Protein AF-A0A377D0T9-F1 (afdb_monomer)

Solvent-accessible surface area (backbone atoms only — not comparable to full-atom values): 4534 Å² total; per-residue (Å²): 121,48,77,46,62,50,65,69,65,48,32,77,74,39,48,79,79,48,57,92,56,63,89,85,56,89,57,73,50,75,48,50,94,85,55,81,88,72,63,63,68,56,53,50,51,54,51,51,59,58,45,63,74,39,97,86,56,81,87,90,72,90,73,76,81,75,133

Organism: Escherichia coli (NCBI:txid562)

Foldseek 3Di:
DDKDQDLVVVCVVPVPVSPPDDPPDGDMDDDDPVDPDDPVVVVVVVVVVVQVVDPPDDDDDPPPDDD

pLDDT: mean 85.06, std 14.45, range [36.28, 95.81]

Structure (mmCIF, N/CA/C/O backbone):
data_AF-A0A377D0T9-F1
#
_entry.id   AF-A0A377D0T9-F1
#
loop_
_atom_site.group_PDB
_atom_site.id
_atom_site.type_symbol
_atom_site.label_atom_id
_atom_site.label_alt_id
_atom_site.label_comp_id
_atom_site.label_asym_id
_atom_site.label_entity_id
_atom_site.label_seq_id
_atom_site.pdbx_PDB_ins_code
_atom_site.Cartn_x
_atom_site.Cartn_y
_atom_site.Cartn_z
_atom_site.occupancy
_atom_site.B_iso_or_equiv
_atom_site.auth_seq_id
_atom_site.auth_comp_id
_atom_site.auth_asym_id
_atom_site.auth_atom_id
_atom_site.pdbx_PDB_model_num
ATOM 1 N N . MET A 1 1 ? 13.111 5.381 3.781 1.00 86.31 1 MET A N 1
ATOM 2 C CA . MET A 1 1 ? 12.094 5.282 2.710 1.00 86.31 1 MET A CA 1
ATOM 3 C C . MET A 1 1 ? 12.834 5.222 1.377 1.00 86.31 1 MET A C 1
ATOM 5 O O . MET A 1 1 ? 13.830 5.924 1.255 1.00 86.31 1 MET A O 1
ATOM 9 N N . ARG A 1 2 ? 12.423 4.375 0.429 1.00 90.88 2 ARG A N 1
ATOM 10 C CA . ARG A 1 2 ? 13.035 4.209 -0.901 1.00 90.88 2 ARG A CA 1
ATOM 11 C C . ARG A 1 2 ? 12.002 4.529 -1.975 1.00 90.88 2 ARG A C 1
ATOM 13 O O . ARG A 1 2 ? 10.938 3.925 -1.967 1.00 90.88 2 ARG A O 1
ATOM 20 N N . TYR A 1 3 ? 12.317 5.462 -2.863 1.00 94.06 3 TYR A N 1
ATOM 21 C CA . TYR A 1 3 ? 11.497 5.811 -4.023 1.00 94.06 3 TYR A CA 1
ATOM 22 C C . TYR A 1 3 ? 11.976 5.051 -5.262 1.00 94.06 3 TYR A C 1
ATOM 24 O O . TYR A 1 3 ? 13.174 4.794 -5.383 1.00 94.06 3 TYR A O 1
ATOM 32 N N . SER A 1 4 ? 11.066 4.709 -6.171 1.00 95.69 4 SER A N 1
ATOM 33 C CA . SER A 1 4 ? 11.397 4.146 -7.478 1.00 95.69 4 SER A CA 1
ATOM 34 C C . SER A 1 4 ? 10.319 4.428 -8.518 1.00 95.69 4 SER A C 1
ATOM 36 O O . SER A 1 4 ? 9.137 4.494 -8.184 1.00 95.69 4 SER A O 1
ATOM 38 N N . GLU A 1 5 ? 10.745 4.524 -9.776 1.00 95.81 5 GLU A N 1
ATOM 39 C CA . GLU A 1 5 ? 9.909 4.505 -10.988 1.00 95.81 5 GLU A CA 1
ATOM 40 C C . GLU A 1 5 ? 10.202 3.269 -11.863 1.00 95.81 5 GLU A C 1
ATOM 42 O O . GLU A 1 5 ? 9.587 3.066 -12.911 1.00 95.81 5 GLU A O 1
ATOM 47 N N . ASP A 1 6 ? 11.1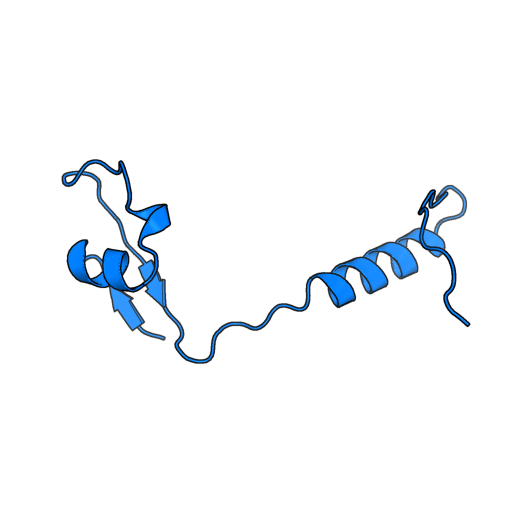52 2.427 -11.441 1.00 94.94 6 ASP A N 1
ATOM 48 C CA . ASP A 1 6 ? 11.513 1.210 -12.157 1.00 94.94 6 ASP A CA 1
ATOM 49 C C . ASP A 1 6 ? 10.463 0.124 -11.900 1.00 94.94 6 ASP A C 1
ATOM 51 O O . ASP A 1 6 ? 10.257 -0.334 -10.774 1.00 94.94 6 ASP A O 1
ATOM 55 N N . HIS A 1 7 ? 9.818 -0.326 -12.974 1.00 94.50 7 HIS A N 1
ATOM 56 C CA . HIS A 1 7 ? 8.804 -1.372 -12.928 1.00 94.50 7 HIS A CA 1
ATOM 57 C C . HIS A 1 7 ? 9.322 -2.669 -12.306 1.00 94.50 7 HIS A C 1
ATOM 59 O O . HIS A 1 7 ? 8.572 -3.323 -11.578 1.00 94.50 7 HIS A O 1
ATOM 65 N N . ALA A 1 8 ? 10.580 -3.042 -12.568 1.00 94.31 8 ALA A N 1
ATOM 66 C CA . ALA A 1 8 ? 11.167 -4.254 -12.009 1.00 94.31 8 ALA A CA 1
ATOM 67 C C . ALA A 1 8 ? 11.281 -4.137 -10.484 1.00 94.31 8 ALA A C 1
ATOM 69 O O . ALA A 1 8 ? 10.777 -4.991 -9.753 1.00 94.31 8 ALA A O 1
ATOM 70 N N . GLN A 1 9 ? 11.833 -3.022 -10.005 1.00 94.81 9 GLN A N 1
ATOM 71 C CA . GLN A 1 9 ? 11.976 -2.753 -8.579 1.00 94.81 9 GLN A CA 1
ATOM 72 C C . GLN A 1 9 ? 10.622 -2.643 -7.856 1.00 94.81 9 GLN A C 1
ATOM 74 O O . GLN A 1 9 ? 10.456 -3.176 -6.760 1.00 94.81 9 GLN A O 1
ATOM 79 N N . ILE A 1 10 ? 9.622 -1.997 -8.464 1.00 94.69 10 ILE A N 1
ATOM 80 C CA . ILE A 1 10 ? 8.276 -1.883 -7.877 1.00 94.69 10 ILE A CA 1
ATOM 81 C C . ILE A 1 10 ? 7.580 -3.253 -7.835 1.00 94.69 10 ILE A C 1
ATOM 83 O O . ILE A 1 1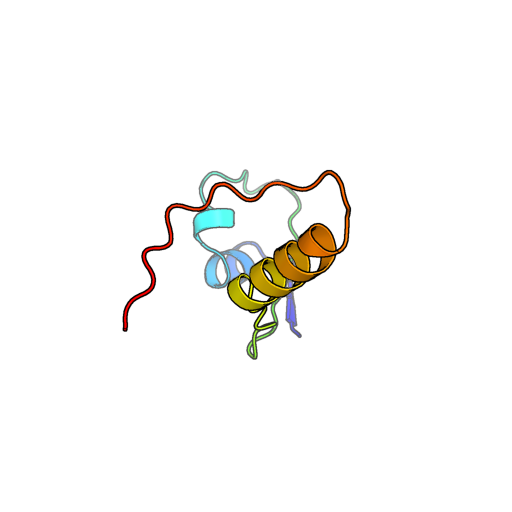0 ? 6.889 -3.565 -6.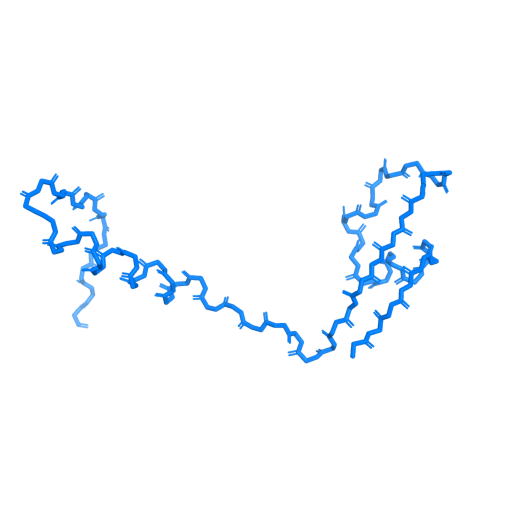861 1.00 94.69 10 ILE A O 1
ATOM 87 N N . LYS A 1 11 ? 7.790 -4.108 -8.844 1.00 94.88 11 LYS A N 1
ATOM 88 C CA . LYS A 1 11 ? 7.247 -5.474 -8.879 1.00 94.88 11 LYS A CA 1
ATOM 89 C C . LYS A 1 11 ? 7.817 -6.355 -7.769 1.00 94.88 11 LYS A C 1
ATOM 91 O O . LYS A 1 11 ? 7.075 -7.159 -7.213 1.00 94.88 11 LYS A O 1
ATOM 96 N N . GLU A 1 12 ? 9.084 -6.176 -7.397 1.00 94.88 12 GLU A N 1
ATOM 97 C CA . GLU A 1 12 ? 9.660 -6.848 -6.222 1.00 94.88 12 GLU A CA 1
ATOM 98 C C . GLU A 1 12 ? 8.981 -6.424 -4.911 1.00 94.88 12 GLU A C 1
ATOM 100 O O . GLU A 1 12 ? 8.937 -7.192 -3.951 1.00 94.88 12 GLU A O 1
ATOM 105 N N . TRP A 1 13 ? 8.458 -5.197 -4.839 1.00 92.94 13 TRP A N 1
ATOM 106 C CA . TRP A 1 13 ? 7.824 -4.662 -3.632 1.00 92.94 13 TRP A CA 1
ATOM 107 C C . TRP A 1 13 ? 6.348 -5.035 -3.524 1.00 92.94 13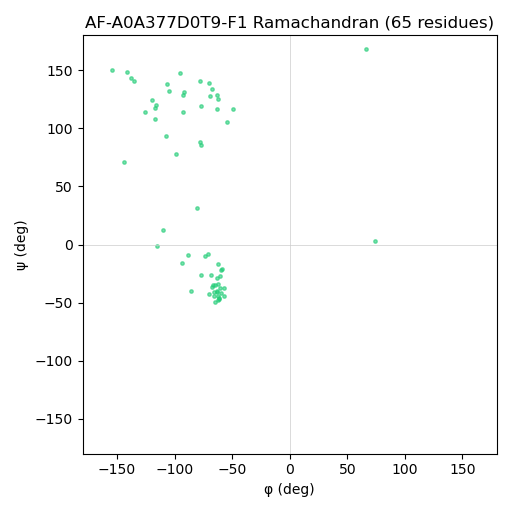 TRP A C 1
ATOM 109 O O . TRP A 1 13 ? 5.865 -5.316 -2.429 1.00 92.94 13 TRP A O 1
ATOM 119 N N . ALA A 1 14 ? 5.631 -5.000 -4.646 1.00 92.62 14 ALA A N 1
ATOM 120 C CA . ALA A 1 14 ? 4.187 -5.183 -4.705 1.00 92.62 14 ALA A CA 1
ATOM 121 C C . ALA A 1 14 ? 3.783 -5.959 -5.976 1.00 92.62 14 ALA A C 1
ATOM 123 O O . ALA A 1 14 ? 3.180 -5.387 -6.888 1.00 92.62 14 ALA A O 1
ATOM 124 N N . PRO A 1 15 ? 4.085 -7.268 -6.058 1.00 94.25 15 PRO A N 1
ATOM 125 C CA . PRO A 1 15 ? 3.924 -8.050 -7.286 1.00 94.25 15 PRO A CA 1
ATOM 126 C C . PRO A 1 15 ? 2.478 -8.078 -7.791 1.00 94.25 15 PRO A C 1
ATOM 128 O O . PRO A 1 15 ? 2.251 -7.873 -8.979 1.00 94.25 15 PRO A O 1
ATOM 131 N N . LEU A 1 16 ? 1.502 -8.225 -6.889 1.00 94.88 16 LEU A N 1
ATOM 132 C CA . LEU A 1 16 ? 0.073 -8.241 -7.234 1.00 94.88 16 LEU A CA 1
ATOM 133 C C . LEU A 1 16 ? -0.448 -6.881 -7.722 1.00 94.88 16 LEU A C 1
ATOM 135 O O . LEU A 1 16 ? -1.403 -6.821 -8.483 1.00 94.88 16 LEU A O 1
ATOM 139 N N . VAL A 1 17 ? 0.175 -5.774 -7.303 1.00 91.75 17 VAL A N 1
ATOM 140 C CA . VAL A 1 17 ? -0.198 -4.419 -7.759 1.00 91.75 17 VAL A CA 1
ATOM 141 C C . VAL A 1 17 ? 0.325 -4.143 -9.174 1.00 91.75 17 VAL A C 1
ATOM 143 O O . VAL A 1 17 ? -0.222 -3.301 -9.896 1.00 91.75 17 VAL A O 1
ATOM 146 N N . MET A 1 18 ? 1.405 -4.829 -9.553 1.00 94.12 18 MET A N 1
ATOM 147 C CA . MET A 1 18 ? 2.039 -4.729 -10.867 1.00 94.12 18 MET A CA 1
ATOM 148 C C . MET A 1 18 ? 1.528 -5.780 -11.859 1.00 94.12 18 MET A C 1
ATOM 150 O O . MET A 1 18 ? 1.734 -5.630 -13.062 1.00 94.12 18 MET A O 1
ATOM 154 N N . GLU A 1 19 ? 0.863 -6.834 -11.388 1.00 94.19 19 GLU A N 1
ATOM 155 C CA . GLU A 1 19 ? 0.267 -7.858 -12.241 1.00 94.19 19 GLU A CA 1
ATOM 156 C C . GLU A 1 19 ? -0.844 -7.266 -13.125 1.00 94.19 19 GLU A C 1
ATOM 158 O O . GLU A 1 19 ? -1.727 -6.552 -12.657 1.00 94.19 19 GLU A O 1
ATOM 163 N N . GLY A 1 20 ? -0.772 -7.526 -14.434 1.00 89.88 20 GLY A N 1
ATOM 164 C CA . GLY A 1 20 ? -1.742 -7.022 -15.414 1.00 89.88 20 GLY A CA 1
ATOM 165 C C . GLY A 1 20 ? -1.623 -5.532 -15.758 1.00 89.88 20 GLY A C 1
ATOM 166 O O . GLY A 1 20 ? -2.425 -5.036 -16.549 1.00 89.88 20 GLY A O 1
ATOM 167 N N . ARG A 1 21 ? -0.639 -4.809 -15.206 1.00 93.00 21 ARG A N 1
ATOM 168 C CA . ARG A 1 21 ? -0.395 -3.402 -15.547 1.00 93.00 21 ARG A CA 1
ATOM 169 C C . ARG A 1 21 ? 0.329 -3.281 -16.891 1.00 93.00 21 ARG A C 1
ATOM 171 O O . ARG A 1 21 ? 1.236 -4.059 -17.179 1.00 93.00 21 ARG A O 1
ATOM 178 N N . ASP A 1 22 ? -0.055 -2.290 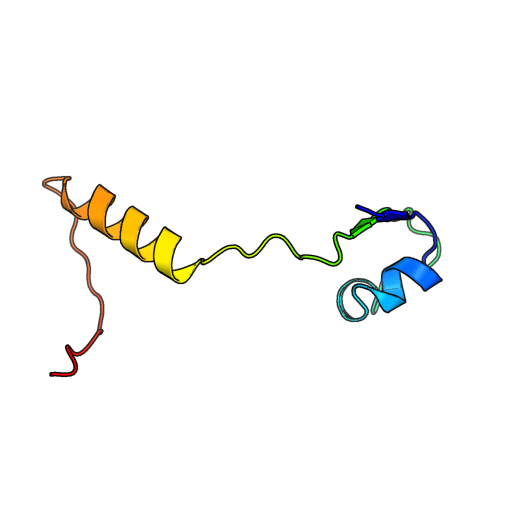-17.695 1.00 92.56 22 ASP A N 1
ATOM 179 C CA . ASP A 1 22 ? 0.628 -1.970 -18.953 1.00 92.56 22 ASP A CA 1
ATOM 180 C C . ASP A 1 22 ? 2.088 -1.547 -18.672 1.00 92.56 22 ASP A C 1
ATOM 182 O O . ASP A 1 22 ? 2.291 -0.603 -17.904 1.00 92.56 22 ASP A O 1
ATOM 186 N N . PRO A 1 23 ? 3.103 -2.191 -19.285 1.00 88.31 23 PRO A N 1
ATOM 187 C CA . PRO A 1 23 ? 4.509 -1.812 -19.127 1.00 88.31 23 PRO A CA 1
ATOM 188 C C . PRO A 1 23 ? 4.847 -0.374 -19.545 1.00 88.31 23 PRO A C 1
ATOM 190 O O . PRO A 1 23 ? 5.884 0.148 -19.144 1.00 88.31 23 PRO A O 1
ATOM 193 N N . GLN A 1 24 ? 4.019 0.261 -20.379 1.00 92.25 24 GLN A N 1
ATOM 194 C CA . GLN A 1 24 ? 4.208 1.653 -20.805 1.00 92.25 24 GLN A CA 1
ATOM 195 C C . GLN A 1 24 ? 3.549 2.662 -19.859 1.00 92.25 24 GLN A C 1
ATOM 197 O O . GLN A 1 24 ? 3.758 3.873 -19.988 1.00 92.25 24 GLN A O 1
ATOM 202 N N . GLN A 1 25 ? 2.746 2.193 -18.905 1.00 93.19 25 GLN A N 1
ATOM 203 C CA . GLN A 1 25 ? 2.123 3.064 -17.927 1.00 93.19 25 GLN A CA 1
ATOM 204 C C . GLN A 1 25 ? 3.194 3.649 -17.003 1.00 93.19 25 GLN A C 1
ATOM 206 O O . GLN A 1 25 ? 4.034 2.938 -16.469 1.00 93.19 25 GLN A O 1
ATOM 211 N N . LYS A 1 26 ? 3.151 4.958 -16.749 1.00 93.88 26 LYS A N 1
ATOM 212 C CA . LYS A 1 26 ? 4.026 5.566 -15.739 1.00 93.88 26 LYS A CA 1
ATOM 213 C C . LYS A 1 26 ? 3.606 5.103 -14.345 1.00 93.88 26 LYS A C 1
ATOM 215 O O . LYS A 1 26 ? 2.438 5.239 -13.974 1.00 93.88 26 LYS A O 1
ATOM 220 N N . VAL A 1 27 ? 4.559 4.590 -13.572 1.00 94.44 27 VAL A N 1
ATOM 221 C CA . VAL A 1 27 ? 4.347 4.120 -12.199 1.00 94.44 27 VAL A CA 1
ATOM 222 C C . VAL A 1 27 ? 5.481 4.633 -11.329 1.00 94.44 27 VAL A C 1
ATOM 224 O O . VAL A 1 27 ? 6.630 4.649 -11.753 1.00 94.44 27 VAL A O 1
ATOM 227 N N . ALA A 1 28 ? 5.145 5.037 -10.110 1.00 95.00 28 ALA A N 1
ATOM 228 C CA . ALA A 1 28 ? 6.100 5.405 -9.082 1.00 95.00 28 ALA A CA 1
ATOM 229 C C . ALA A 1 28 ? 5.640 4.818 -7.747 1.00 95.00 28 ALA A C 1
ATOM 231 O O . ALA A 1 28 ? 4.438 4.770 -7.470 1.00 95.00 28 ALA A O 1
ATOM 232 N N . ALA A 1 29 ? 6.578 4.380 -6.915 1.00 93.00 29 ALA A N 1
ATOM 233 C CA . ALA A 1 29 ? 6.279 3.879 -5.583 1.00 93.00 29 ALA A CA 1
ATOM 234 C C . ALA A 1 29 ? 7.335 4.322 -4.570 1.00 93.00 29 ALA A C 1
ATOM 236 O O . ALA A 1 29 ? 8.521 4.420 -4.877 1.00 93.00 29 ALA A O 1
ATOM 237 N N . THR A 1 30 ? 6.894 4.516 -3.329 1.00 92.50 30 THR A N 1
ATOM 238 C CA . THR A 1 30 ? 7.769 4.731 -2.176 1.00 92.50 30 THR A CA 1
ATOM 239 C C . THR A 1 30 ? 7.582 3.579 -1.196 1.00 92.50 30 THR A C 1
ATOM 241 O O . THR A 1 30 ? 6.482 3.374 -0.689 1.00 92.50 30 THR A O 1
ATOM 244 N N . ARG 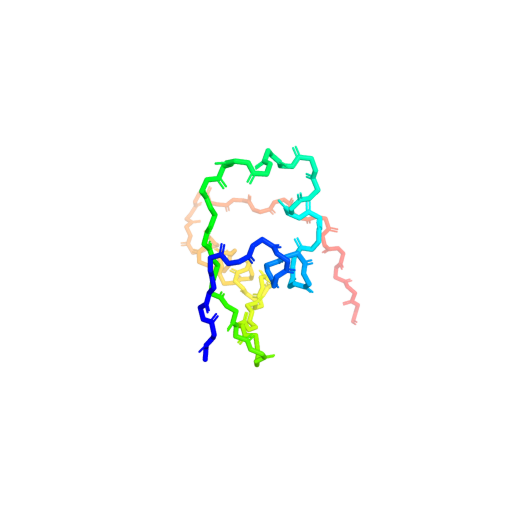A 1 31 ? 8.648 2.831 -0.901 1.00 88.12 31 ARG A N 1
ATOM 245 C CA . ARG A 1 31 ? 8.662 1.728 0.068 1.00 88.12 31 ARG A CA 1
ATOM 246 C C . ARG A 1 31 ? 9.394 2.115 1.350 1.00 88.12 31 ARG A C 1
ATOM 248 O O . ARG A 1 31 ? 10.488 2.676 1.326 1.00 88.12 31 ARG A O 1
ATOM 255 N N . THR A 1 32 ? 8.845 1.721 2.491 1.00 88.25 32 THR A N 1
ATOM 256 C CA . THR A 1 32 ? 9.514 1.810 3.795 1.00 88.25 32 THR A CA 1
ATOM 257 C C . THR A 1 32 ? 9.698 0.401 4.342 1.00 88.25 32 THR A C 1
ATOM 259 O O . THR A 1 32 ? 8.716 -0.297 4.557 1.00 88.25 32 THR A O 1
ATOM 262 N N . GLU A 1 33 ? 10.946 -0.036 4.541 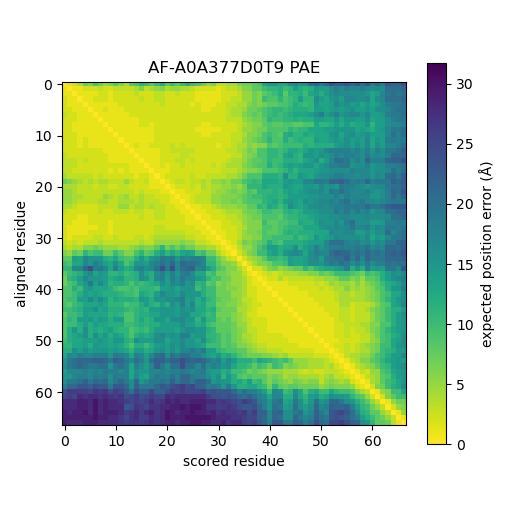1.00 80.38 33 GLU A N 1
ATOM 263 C CA . GLU A 1 33 ? 11.273 -1.404 5.000 1.00 80.38 33 GLU A CA 1
ATOM 264 C C . GLU A 1 33 ? 10.723 -1.721 6.391 1.00 80.38 33 GLU A C 1
ATOM 266 O O . GLU A 1 33 ? 10.285 -2.835 6.641 1.00 80.38 33 GLU A O 1
ATOM 271 N N . ILE A 1 34 ? 10.687 -0.712 7.259 1.00 79.94 34 ILE A N 1
ATOM 272 C CA . ILE A 1 34 ? 10.165 -0.794 8.630 1.00 79.94 34 ILE A CA 1
ATOM 273 C C . ILE A 1 34 ? 8.627 -0.925 8.647 1.00 79.94 34 ILE A C 1
ATOM 275 O O . ILE A 1 34 ? 8.030 -1.132 9.698 1.00 79.94 34 ILE A O 1
ATOM 279 N N . GLY A 1 35 ? 7.982 -0.786 7.480 1.00 66.00 35 GLY A N 1
ATOM 280 C CA . GLY A 1 35 ? 6.543 -0.609 7.361 1.00 66.00 35 GLY A CA 1
ATOM 281 C C . GLY A 1 35 ? 6.074 0.725 7.947 1.00 66.00 35 GLY A C 1
ATOM 282 O O . GLY A 1 35 ? 6.800 1.447 8.628 1.00 66.00 35 GLY A O 1
ATOM 283 N N . THR A 1 36 ? 4.828 1.067 7.662 1.00 65.38 36 THR A N 1
ATOM 284 C CA . THR A 1 36 ? 4.013 1.878 8.566 1.00 65.38 36 THR A CA 1
ATOM 285 C C . THR A 1 36 ? 3.006 0.898 9.131 1.00 65.38 36 THR A C 1
ATOM 287 O O . THR A 1 36 ? 2.024 0.589 8.457 1.00 65.38 36 THR A O 1
ATOM 290 N N . ASP A 1 37 ? 3.307 0.310 10.288 1.00 69.50 37 ASP A N 1
ATOM 291 C CA . ASP A 1 37 ? 2.348 -0.566 10.953 1.00 69.50 37 ASP A CA 1
ATOM 292 C C . ASP A 1 37 ? 1.122 0.271 11.336 1.00 69.50 37 ASP A C 1
ATOM 294 O O . ASP A 1 37 ? 1.218 1.252 12.077 1.00 69.50 37 ASP A O 1
ATOM 298 N N . VAL A 1 38 ? -0.020 -0.072 10.748 1.00 76.00 38 VAL A N 1
ATOM 299 C CA . VAL A 1 38 ? -1.300 0.568 11.027 1.00 76.00 38 VAL A CA 1
ATOM 300 C C . VAL A 1 38 ? -2.206 -0.500 11.606 1.00 76.00 38 VAL A C 1
ATOM 302 O O . VAL A 1 38 ? -2.696 -1.384 10.902 1.00 76.00 38 VAL A O 1
ATOM 305 N N . ASN A 1 39 ? -2.466 -0.399 12.907 1.00 81.00 39 ASN A N 1
ATOM 306 C CA . ASN A 1 39 ? -3.383 -1.298 13.586 1.00 81.00 39 ASN A CA 1
ATOM 307 C C . ASN A 1 39 ? -4.837 -0.910 13.273 1.00 81.00 39 ASN A C 1
ATOM 309 O O . ASN A 1 39 ? -5.491 -0.181 14.022 1.00 81.00 39 ASN A O 1
ATOM 313 N N . TYR A 1 40 ? -5.361 -1.417 12.157 1.00 84.38 40 TYR A N 1
ATOM 314 C CA . TYR A 1 40 ? -6.746 -1.1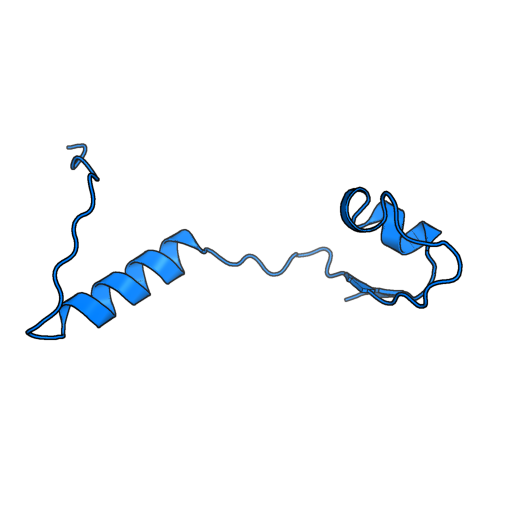78 11.738 1.00 84.38 40 TYR A CA 1
ATOM 315 C C . TYR A 1 40 ? -7.782 -1.680 12.757 1.00 84.38 40 TYR A C 1
ATOM 317 O O . TYR A 1 40 ? -8.872 -1.113 12.854 1.00 84.38 40 TYR A O 1
ATOM 325 N N . GLY A 1 41 ? -7.450 -2.701 13.555 1.00 87.00 41 GLY A N 1
ATOM 326 C CA . GLY A 1 41 ? -8.307 -3.169 14.646 1.00 87.00 41 GLY A CA 1
ATOM 327 C C . GLY A 1 41 ? -8.450 -2.125 15.754 1.00 87.00 41 GLY A C 1
ATOM 328 O O . GLY A 1 41 ? -9.551 -1.888 16.248 1.00 87.00 41 GLY A O 1
ATOM 329 N N . GLU A 1 42 ? -7.353 -1.453 16.097 1.00 91.00 42 GLU A N 1
ATOM 330 C CA . GLU A 1 42 ? -7.345 -0.374 17.080 1.00 91.00 4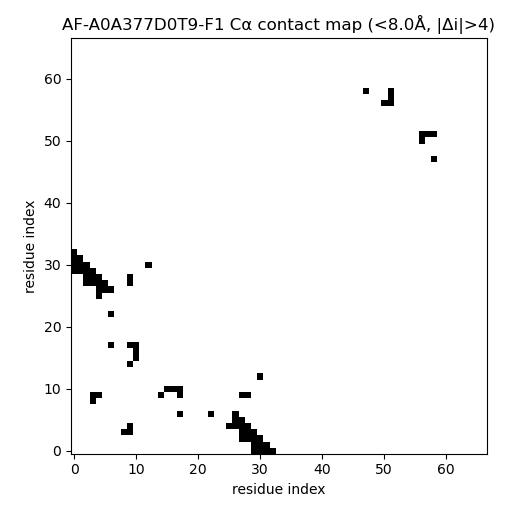2 GLU A CA 1
ATOM 331 C C . GLU A 1 42 ? -8.061 0.878 16.568 1.00 91.00 42 GLU A C 1
ATOM 333 O O . GLU A 1 42 ? -8.909 1.429 17.267 1.00 91.00 42 GLU A O 1
ATOM 338 N N . ILE A 1 43 ? -7.839 1.253 15.305 1.00 90.94 43 ILE A N 1
ATOM 339 C CA . ILE A 1 43 ? -8.598 2.332 14.651 1.00 90.94 43 ILE A CA 1
ATOM 340 C C . ILE A 1 43 ? -10.101 2.033 14.685 1.00 90.94 43 ILE A C 1
ATOM 342 O O . ILE A 1 43 ? -10.907 2.902 15.017 1.00 90.94 43 ILE A O 1
ATOM 346 N N . THR A 1 44 ? -10.490 0.789 14.392 1.00 91.75 44 THR A N 1
ATOM 347 C CA . THR A 1 44 ? -11.895 0.362 14.427 1.00 91.75 44 THR A CA 1
ATOM 348 C C . THR A 1 44 ? -12.479 0.486 15.834 1.00 91.75 44 THR A C 1
ATOM 350 O O . THR A 1 44 ? -13.578 1.019 15.996 1.00 91.75 44 THR A O 1
ATOM 353 N N . ARG A 1 45 ? -11.745 0.054 16.870 1.00 92.19 45 ARG A N 1
ATOM 354 C CA . ARG A 1 45 ? -12.175 0.199 18.270 1.00 92.19 45 ARG A CA 1
ATOM 355 C C . ARG A 1 45 ? -12.352 1.661 18.664 1.00 92.19 45 ARG A C 1
ATOM 357 O O . ARG A 1 45 ? -13.385 2.004 19.234 1.00 92.19 45 ARG A O 1
ATOM 364 N N . GLN A 1 46 ? -11.402 2.525 18.314 1.00 93.81 46 GLN A N 1
ATOM 365 C CA . GLN A 1 46 ? -11.486 3.960 18.598 1.00 93.81 46 GLN A CA 1
ATOM 366 C C . GLN A 1 46 ? -12.659 4.624 17.872 1.00 93.81 46 GLN A C 1
ATOM 368 O O . GLN A 1 46 ? -13.372 5.439 18.462 1.00 93.81 46 GLN A O 1
ATOM 373 N N . LEU A 1 47 ? -12.910 4.241 16.618 1.00 93.25 47 LEU A N 1
ATOM 374 C CA . LEU A 1 47 ? -14.050 4.728 15.849 1.00 93.25 47 LEU A CA 1
ATOM 375 C C . LEU A 1 47 ? -15.375 4.322 16.506 1.00 93.25 47 LEU A C 1
ATOM 377 O O . LEU A 1 47 ? -16.238 5.173 16.714 1.00 93.25 47 LEU A O 1
ATOM 381 N N . ILE A 1 48 ? -15.523 3.050 16.888 1.00 92.62 48 ILE A N 1
ATOM 382 C CA . ILE A 1 48 ? -16.721 2.558 17.583 1.00 92.62 48 ILE A CA 1
ATOM 383 C C . ILE A 1 48 ? -16.900 3.276 18.924 1.00 92.62 48 ILE A C 1
ATOM 385 O O . ILE A 1 48 ? -17.994 3.761 19.201 1.00 92.62 48 ILE A O 1
ATOM 389 N N . ALA A 1 49 ? -15.840 3.406 19.725 1.00 91.88 49 ALA A N 1
ATOM 390 C CA . ALA A 1 49 ? -15.886 4.095 21.014 1.00 91.88 49 ALA A CA 1
ATOM 391 C C . ALA A 1 49 ? -16.284 5.574 20.872 1.00 91.88 49 ALA A C 1
ATOM 393 O O . ALA A 1 49 ? -17.028 6.108 21.693 1.00 91.88 49 ALA A O 1
ATOM 394 N N . SER A 1 50 ? -15.821 6.247 19.816 1.00 93.50 50 SER A N 1
ATOM 395 C CA . SER A 1 50 ? -16.234 7.614 19.488 1.00 93.50 50 SER A CA 1
ATOM 396 C C . SER A 1 50 ? -17.713 7.680 19.097 1.00 93.50 50 SER A C 1
ATOM 398 O O . SER A 1 50 ? -18.454 8.534 19.585 1.00 93.50 50 SER A O 1
ATOM 400 N N . LEU A 1 51 ? -18.172 6.745 18.263 1.00 92.19 51 LEU A N 1
ATOM 401 C CA . LEU A 1 51 ? -19.562 6.680 17.818 1.00 92.19 51 LEU A CA 1
ATOM 402 C C . LEU A 1 51 ? -20.530 6.337 18.959 1.00 92.19 51 LEU A C 1
ATOM 404 O O . LEU A 1 51 ? -21.612 6.912 19.007 1.00 92.19 51 LEU A O 1
ATOM 408 N N . GLN A 1 52 ? -20.131 5.501 19.923 1.00 90.31 52 GLN A N 1
ATOM 409 C CA . GLN A 1 52 ? -20.911 5.186 21.131 1.00 90.31 52 GLN A CA 1
ATOM 410 C C . GLN A 1 52 ? -21.227 6.408 22.003 1.00 90.31 52 GLN A C 1
ATOM 412 O O . GLN A 1 52 ? -22.200 6.383 22.750 1.00 90.31 52 GLN A O 1
ATOM 417 N N . LYS A 1 53 ? -20.458 7.497 21.895 1.00 91.94 53 LYS A N 1
ATOM 418 C CA . LYS A 1 53 ? -20.750 8.753 22.605 1.00 91.94 53 LYS A CA 1
ATOM 419 C C . LYS A 1 53 ? -21.934 9.520 22.002 1.00 91.94 53 LYS A C 1
ATOM 421 O O . LYS A 1 53 ? -22.381 10.499 22.593 1.00 91.94 53 LYS A O 1
ATOM 426 N N . LYS A 1 54 ? -22.434 9.120 20.827 1.00 90.38 54 LYS A N 1
ATOM 427 C CA . LYS A 1 54 ? -23.581 9.752 20.163 1.00 90.38 54 LYS A CA 1
ATOM 428 C C . LYS A 1 54 ? -24.880 9.055 20.566 1.00 90.38 54 LYS A C 1
ATOM 430 O O . LYS A 1 54 ? -24.996 7.838 20.465 1.00 90.38 54 LYS A O 1
ATOM 435 N N . SER A 1 55 ? -25.885 9.840 20.953 1.00 84.06 55 SER A N 1
ATOM 436 C CA . SER A 1 55 ? -27.184 9.358 21.455 1.00 84.06 55 SER A CA 1
ATOM 437 C C . SER A 1 55 ? -28.002 8.538 20.449 1.00 84.06 55 SER A C 1
ATOM 439 O O . SER A 1 55 ? -28.922 7.828 20.840 1.00 84.06 55 SER A O 1
ATOM 441 N N . ASN A 1 56 ? -27.674 8.616 19.159 1.00 87.69 56 ASN A N 1
ATOM 442 C CA . ASN A 1 56 ? -28.362 7.930 18.066 1.00 87.69 56 ASN A CA 1
ATOM 443 C C . ASN A 1 56 ? -27.536 6.801 17.424 1.00 87.69 56 ASN A C 1
ATOM 445 O O . ASN A 1 56 ? -27.894 6.319 16.348 1.00 87.69 56 ASN A O 1
ATOM 449 N N . PHE A 1 57 ? -26.427 6.382 18.037 1.00 88.12 57 PHE A N 1
ATOM 450 C CA . PHE A 1 57 ? -25.601 5.303 17.504 1.00 88.12 57 PHE A CA 1
ATOM 451 C C . PHE A 1 57 ? -25.996 3.943 18.087 1.00 88.12 57 PHE A C 1
ATOM 453 O O . PHE A 1 57 ? -26.041 3.759 19.301 1.00 88.12 57 PHE A O 1
ATOM 460 N N . ARG A 1 58 ? -26.233 2.960 17.211 1.00 82.44 58 ARG A N 1
ATOM 461 C CA . ARG A 1 58 ? -26.514 1.571 17.592 1.00 82.44 58 ARG A CA 1
ATOM 462 C C . ARG A 1 58 ? -25.540 0.649 16.865 1.00 82.44 58 ARG A C 1
ATOM 464 O O . ARG A 1 58 ? -25.562 0.567 15.640 1.00 82.44 58 ARG A O 1
ATOM 471 N N . CYS A 1 59 ? -24.667 -0.019 17.616 1.00 78.44 59 CYS A N 1
ATOM 472 C CA . CYS A 1 59 ? -23.712 -0.973 17.060 1.00 78.44 59 CYS A CA 1
ATOM 473 C C . CYS A 1 59 ? -24.313 -2.382 17.097 1.00 78.44 59 CYS A C 1
ATOM 475 O O . CYS A 1 59 ? -24.525 -2.933 18.173 1.00 78.44 59 CYS A O 1
ATOM 477 N N . ASN A 1 60 ? -24.574 -2.963 15.927 1.00 77.38 60 ASN A N 1
ATOM 478 C CA . ASN A 1 60 ? -24.993 -4.356 15.796 1.00 77.38 60 ASN A CA 1
ATOM 479 C C . ASN A 1 60 ? -23.765 -5.202 15.425 1.00 77.38 60 ASN A C 1
ATOM 481 O O . ASN A 1 60 ? -23.572 -5.524 14.255 1.00 77.38 60 ASN A O 1
ATOM 485 N N . SER A 1 61 ? -22.898 -5.523 16.386 1.00 63.72 61 SER A N 1
ATOM 486 C CA . SER A 1 61 ? -21.783 -6.447 16.153 1.00 63.72 61 SER A CA 1
ATOM 487 C C . SER A 1 61 ? -22.073 -7.812 16.783 1.00 63.72 61 SER A C 1
ATOM 489 O O . SER A 1 61 ? -22.461 -7.914 17.942 1.00 63.72 61 SER A O 1
ATOM 491 N N . ALA A 1 62 ? -21.868 -8.888 16.018 1.00 58.31 62 ALA A N 1
ATOM 492 C CA . ALA A 1 62 ? -21.971 -10.276 16.485 1.00 58.31 62 ALA A CA 1
ATOM 493 C C . ALA A 1 62 ? -20.698 -10.738 17.226 1.00 58.31 62 ALA A C 1
ATOM 495 O O . ALA A 1 62 ? -20.309 -11.905 17.153 1.00 58.31 62 ALA A O 1
ATOM 496 N N . ALA A 1 63 ? -20.009 -9.822 17.910 1.00 52.78 63 ALA A N 1
ATOM 497 C CA . ALA A 1 63 ? -18.830 -10.154 18.690 1.00 52.78 63 ALA A CA 1
ATOM 498 C C . ALA A 1 63 ? -19.292 -10.799 20.002 1.00 52.78 63 ALA A C 1
ATOM 500 O O . ALA A 1 63 ? -19.528 -10.117 20.996 1.00 52.78 63 ALA A O 1
ATOM 501 N N . LYS A 1 64 ? -19.466 -12.128 19.982 1.00 46.53 64 LYS A N 1
ATOM 502 C CA . LYS A 1 64 ? -19.542 -12.936 21.202 1.00 46.53 64 LYS A CA 1
ATOM 503 C C . LYS A 1 64 ? -18.358 -12.547 22.084 1.00 46.53 64 LYS A C 1
ATOM 505 O O . LYS A 1 64 ? -17.210 -12.751 21.698 1.00 46.53 64 LYS A O 1
ATOM 510 N N . SER A 1 65 ? -18.661 -11.990 23.249 1.00 41.94 65 SER A N 1
ATOM 511 C CA . SER A 1 65 ? -17.735 -11.881 24.365 1.00 41.94 65 SER A CA 1
ATOM 512 C C . SER A 1 65 ? -17.204 -13.282 24.666 1.00 41.94 65 SER A C 1
ATOM 514 O O . SER A 1 65 ? -17.947 -14.132 25.163 1.00 41.94 65 SER A O 1
ATOM 516 N N . ALA A 1 66 ? -15.956 -13.551 24.294 1.00 36.28 66 ALA A N 1
ATOM 517 C CA . ALA A 1 66 ? -15.225 -14.651 24.896 1.00 36.28 66 ALA A CA 1
ATOM 518 C C . ALA A 1 66 ? -14.902 -14.251 26.353 1.00 36.28 66 ALA A C 1
ATOM 520 O O . ALA A 1 66 ? -14.631 -13.067 26.578 1.00 36.28 66 ALA A O 1
ATOM 521 N N . PRO A 1 67 ? -15.033 -15.186 27.311 1.00 40.78 67 PRO A N 1
ATOM 522 C CA . PRO A 1 67 ? -14.853 -14.939 28.742 1.00 40.78 67 PRO A CA 1
ATOM 523 C C . PRO A 1 67 ? -13.426 -14.524 29.112 1.00 40.78 67 PRO A C 1
ATOM 525 O O . PRO A 1 67 ? -12.487 -14.885 28.366 1.00 40.78 67 PRO A O 1
#

Sequence (67 aa):
MRYSEDHAQIKEWAPLVMEGRDPQQKVAATRTEIGTDVNYGEITRQLIASLQKKSNFRCNSAAKSAP

Radius of gyration: 19.96 Å; Cα contacts (8 Å, |Δi|>4): 39; chains: 1; bounding box: 41×25×50 Å

Secondary structure (DSSP, 8-state):
-EEE--HHHHHHH-HHHHTT--TTS---EEE-TT-----HHHHHHHHHHHHHTSTT-----------

Mean predicted aligned error: 10.24 Å

InterPro domains:
  IPR006231 Malate:quinone-oxidoreductase [PF06039] (1-60)